Protein AF-A0A5J4PW24-F1 (afdb_monomer)

Foldseek 3Di:
DWDWDWDDDPQKIKIWIADPVVRDTPDIDMPPPDGDD

Mean predicted aligned error: 5.72 Å

Secondary structure (DSSP, 8-state):
-EEEEEEE-SS-EEEEEEETTT--EEEEEEE-SS---

pLDDT: mean 83.4, std 9.94, range [49.69, 92.0]

Nearest PDB structures (foldseek):
  6fxc-assembly1_AM  TM=7.816E-01  e=2.109E-01  Staphylococcus aureus
  8fn2-assembly1_Q  TM=8.299E-01  e=3.545E-01  Borreliella burgdorferi B31
  6o90-assembly1_P  TM=7.045E-01  e=1.524E-01  Enterococcus faecalis
  6o8z-assembly1_P  TM=7.182E-01  e=2.401E-01  Enterococcus faecalis
  6o8w-assembly1_P  TM=7.326E-01  e=2.917E-01  Enterococcus faecalis

Sequence (37 aa):
MFLLGYDIGSSSVKASLVNAETGKCVSSAFFPKAEAN

Organism: NCBI:txid433724

Structure (mmCIF, N/CA/C/O backbone):
data_AF-A0A5J4PW24-F1
#
_entry.id   AF-A0A5J4PW24-F1
#
loop_
_atom_site.group_PDB
_atom_site.id
_atom_site.type_symbol
_atom_site.label_atom_id
_atom_site.label_alt_id
_atom_site.label_comp_id
_atom_site.label_asym_id
_atom_site.label_entity_id
_atom_site.label_seq_id
_atom_site.pdbx_PDB_ins_code
_atom_site.Cartn_x
_atom_site.Cartn_y
_atom_site.Cartn_z
_atom_site.occupancy
_atom_site.B_iso_or_equiv
_atom_site.auth_seq_id
_atom_site.auth_comp_id
_atom_site.auth_asym_id
_atom_site.auth_atom_id
_atom_site.pdbx_PDB_model_num
ATOM 1 N N . MET A 1 1 ? -14.813 3.080 10.190 1.00 83.56 1 MET A N 1
ATOM 2 C CA . MET A 1 1 ? -14.322 4.207 9.338 1.00 83.56 1 MET A CA 1
ATOM 3 C C . MET A 1 1 ? -13.030 3.782 8.635 1.00 83.56 1 MET A C 1
ATOM 5 O O . MET A 1 1 ? -12.221 3.118 9.271 1.00 83.56 1 MET A O 1
ATOM 9 N N . PHE A 1 2 ? -12.808 4.138 7.363 1.00 86.12 2 PHE A N 1
ATOM 10 C CA . PHE A 1 2 ? -11.558 3.821 6.651 1.00 86.12 2 PHE A CA 1
ATOM 11 C C . PHE A 1 2 ? -10.782 5.092 6.302 1.00 86.12 2 PHE A C 1
ATOM 13 O O . PHE A 1 2 ? -11.359 6.072 5.840 1.00 86.12 2 PHE A O 1
ATOM 20 N N . LEU A 1 3 ? -9.476 5.058 6.539 1.00 88.31 3 LEU A N 1
ATOM 21 C CA . LEU A 1 3 ? -8.503 6.071 6.162 1.00 88.31 3 LEU A CA 1
ATOM 22 C C . LEU A 1 3 ? -7.809 5.620 4.881 1.00 88.31 3 LEU A C 1
ATOM 24 O O . LEU A 1 3 ? -7.426 4.458 4.748 1.00 88.31 3 LEU A O 1
ATOM 28 N N . LEU A 1 4 ? -7.628 6.548 3.952 1.00 88.31 4 LEU A N 1
ATOM 29 C CA . LEU A 1 4 ? -6.883 6.310 2.727 1.0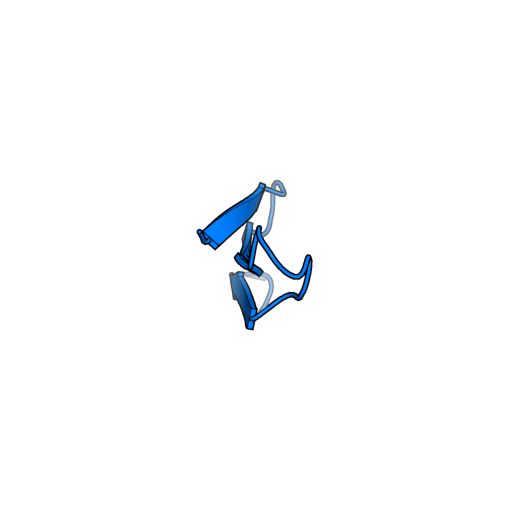0 88.31 4 LEU A CA 1
ATOM 30 C C . LEU A 1 4 ? -5.580 7.104 2.796 1.00 88.31 4 LEU A C 1
ATOM 32 O O . LEU A 1 4 ? -5.590 8.332 2.774 1.00 88.31 4 LEU A O 1
ATOM 36 N N . GLY A 1 5 ? -4.466 6.396 2.947 1.00 88.56 5 GLY A N 1
ATOM 37 C CA . GLY A 1 5 ? -3.128 6.970 2.931 1.00 88.56 5 GLY A CA 1
ATOM 38 C C . GLY A 1 5 ? -2.597 7.020 1.506 1.00 88.56 5 GL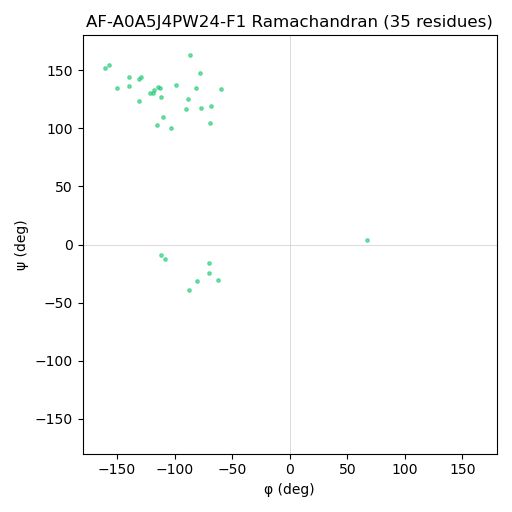Y A C 1
ATOM 39 O O . GLY A 1 5 ? -2.552 5.987 0.841 1.00 88.56 5 GLY A O 1
ATOM 40 N N . TYR A 1 6 ? -2.183 8.200 1.056 1.00 88.50 6 TYR A N 1
ATOM 41 C CA . TYR A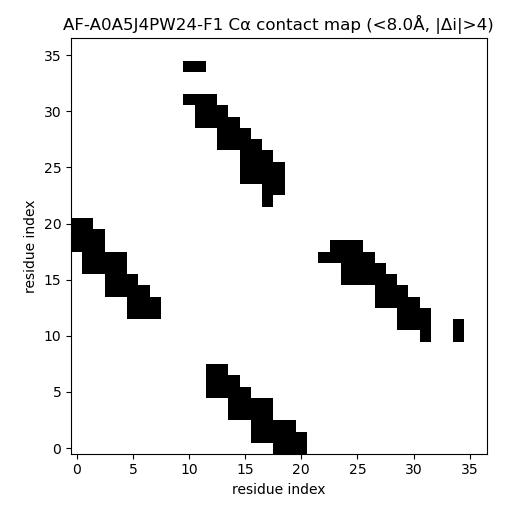 1 6 ? -1.489 8.390 -0.214 1.00 88.50 6 TYR A CA 1
ATOM 42 C C . TYR A 1 6 ? -0.049 8.815 0.051 1.00 88.50 6 TYR A C 1
ATOM 44 O O . TYR A 1 6 ? 0.204 9.777 0.770 1.00 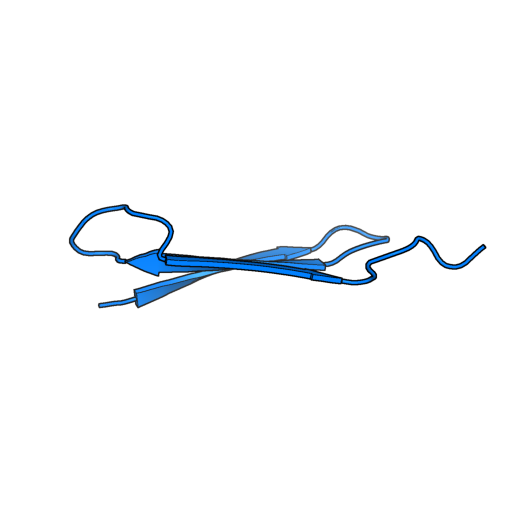88.50 6 TYR A O 1
ATOM 52 N N . ASP A 1 7 ? 0.876 8.083 -0.546 1.00 86.56 7 ASP A N 1
ATOM 53 C CA . ASP A 1 7 ? 2.313 8.316 -0.531 1.00 86.56 7 ASP A CA 1
ATOM 54 C C . ASP A 1 7 ? 2.718 8.631 -1.973 1.00 86.56 7 ASP A C 1
ATOM 56 O O . ASP A 1 7 ? 2.700 7.759 -2.843 1.00 86.56 7 ASP A O 1
ATOM 60 N N . ILE A 1 8 ? 2.943 9.918 -2.239 1.00 86.19 8 ILE A N 1
ATOM 61 C CA . ILE A 1 8 ? 3.237 10.448 -3.570 1.00 86.19 8 ILE A CA 1
ATOM 62 C C . ILE A 1 8 ? 4.735 10.734 -3.631 1.00 86.19 8 ILE A C 1
ATOM 64 O O . ILE A 1 8 ? 5.208 11.758 -3.138 1.00 86.19 8 ILE A O 1
ATOM 68 N N . GLY A 1 9 ? 5.471 9.818 -4.246 1.00 84.75 9 GLY A N 1
ATOM 69 C CA . GLY A 1 9 ? 6.842 10.025 -4.685 1.00 84.75 9 GLY A CA 1
ATOM 70 C C . GLY A 1 9 ? 6.888 10.641 -6.084 1.00 84.75 9 GLY A C 1
ATOM 71 O O . GLY A 1 9 ? 5.921 10.602 -6.843 1.00 84.75 9 GLY A O 1
ATOM 72 N N . SER A 1 10 ? 8.038 11.198 -6.457 1.00 82.81 10 SER A N 1
ATOM 73 C CA . SER A 1 10 ? 8.250 11.785 -7.789 1.00 82.81 10 SER A CA 1
ATOM 74 C C . SER A 1 10 ? 8.125 10.767 -8.929 1.00 82.81 10 SER A C 1
ATOM 76 O O . SER A 1 10 ? 7.717 11.129 -10.028 1.00 82.81 10 SER A O 1
ATOM 78 N N . SER A 1 11 ? 8.462 9.502 -8.668 1.00 82.19 11 SER A N 1
ATOM 79 C CA . SER A 1 11 ? 8.455 8.402 -9.641 1.00 82.19 11 SER A CA 1
ATOM 80 C C . SER A 1 11 ? 7.385 7.342 -9.374 1.00 82.19 11 SER A C 1
ATOM 82 O O . SER A 1 11 ? 7.170 6.459 -10.204 1.00 82.19 11 SER A O 1
ATOM 84 N N . SER A 1 12 ? 6.704 7.395 -8.226 1.00 82.00 12 SER A N 1
ATOM 85 C CA . SER A 1 12 ? 5.695 6.401 -7.861 1.00 82.00 12 SER A CA 1
ATOM 86 C C . SER A 1 12 ? 4.682 6.921 -6.852 1.00 82.00 12 SER A C 1
ATOM 88 O O . SER A 1 12 ? 4.947 7.812 -6.058 1.00 82.00 12 SER A O 1
ATOM 90 N N . VAL A 1 13 ? 3.500 6.322 -6.881 1.00 87.19 13 VAL A N 1
ATOM 91 C CA . VAL A 1 13 ? 2.378 6.568 -5.989 1.00 87.19 13 VAL A CA 1
ATOM 92 C C . VAL A 1 13 ? 2.029 5.265 -5.291 1.00 87.19 13 VAL A C 1
ATOM 94 O O . VAL A 1 13 ? 1.825 4.228 -5.925 1.00 87.19 13 VAL A O 1
ATOM 97 N N . LYS A 1 14 ? 1.907 5.311 -3.971 1.00 90.06 14 LYS A N 1
ATOM 98 C CA . LYS A 1 14 ? 1.396 4.210 -3.163 1.00 90.06 14 LYS A CA 1
ATOM 99 C C . LYS A 1 14 ?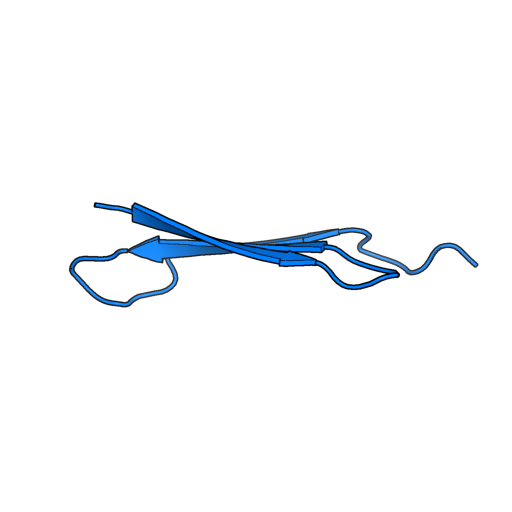 0.132 4.663 -2.444 1.00 90.06 14 LYS A C 1
ATOM 101 O O . LYS A 1 14 ? 0.105 5.710 -1.811 1.00 90.06 14 LYS A O 1
ATOM 106 N N . ALA A 1 15 ? -0.921 3.865 -2.538 1.00 90.56 15 ALA A N 1
ATOM 107 C CA . ALA A 1 15 ? -2.167 4.052 -1.814 1.00 90.56 15 ALA A CA 1
ATOM 108 C C . ALA A 1 15 ? -2.335 2.916 -0.801 1.00 90.56 15 ALA A C 1
ATOM 110 O O . ALA A 1 15 ? -2.111 1.753 -1.127 1.00 90.56 15 ALA A O 1
ATOM 111 N N . SER A 1 16 ? -2.723 3.236 0.429 1.00 91.56 16 SER A N 1
ATOM 112 C CA . SER A 1 16 ? -2.969 2.260 1.494 1.00 91.56 16 SER A CA 1
ATOM 113 C C . SER A 1 16 ? -4.314 2.536 2.151 1.00 91.56 16 SER A C 1
ATOM 115 O O . SER A 1 16 ? -4.558 3.629 2.648 1.00 91.56 16 SER A O 1
ATOM 117 N N . LEU A 1 17 ? -5.190 1.541 2.165 1.00 91.25 17 LEU A N 1
ATOM 118 C CA . LEU A 1 17 ? -6.465 1.566 2.861 1.00 91.25 17 LEU A CA 1
ATOM 119 C C . LEU A 1 17 ? -6.261 1.034 4.278 1.00 91.25 17 LEU A C 1
ATOM 121 O O . LEU A 1 17 ? -5.924 -0.134 4.467 1.00 91.25 17 LEU A O 1
ATOM 125 N N . VAL A 1 18 ? 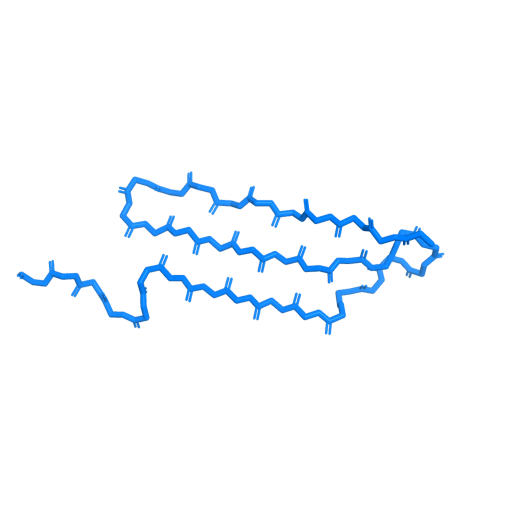-6.492 1.876 5.275 1.00 90.81 18 VAL A N 1
ATOM 126 C CA . VAL A 1 18 ? -6.313 1.556 6.692 1.00 90.81 18 VAL A CA 1
ATOM 127 C C . VAL A 1 18 ? -7.657 1.661 7.395 1.00 90.81 18 VAL A C 1
ATOM 129 O O . VAL A 1 18 ? -8.403 2.617 7.213 1.00 90.81 18 VAL A O 1
ATOM 132 N N . ASN A 1 19 ? -8.002 0.673 8.207 1.00 92.00 19 ASN A N 1
ATOM 133 C CA . ASN A 1 19 ? -9.183 0.745 9.049 1.00 92.00 19 ASN A CA 1
ATOM 134 C C . ASN A 1 19 ? -8.878 1.637 10.262 1.00 92.00 19 ASN A C 1
ATOM 136 O O . ASN A 1 19 ? -8.007 1.311 11.064 1.00 92.00 19 ASN A O 1
ATOM 140 N N . ALA A 1 20 ? -9.598 2.750 10.397 1.00 87.75 20 ALA A N 1
ATOM 141 C CA . ALA A 1 20 ? -9.363 3.750 11.436 1.00 87.75 20 ALA A CA 1
ATOM 142 C C . ALA A 1 20 ? -9.744 3.270 12.846 1.00 87.75 20 ALA A C 1
ATOM 144 O O . ALA A 1 20 ? -9.198 3.768 13.822 1.00 87.75 20 ALA A O 1
ATOM 145 N N . GLU A 1 21 ? -10.661 2.307 12.963 1.00 88.88 21 GLU A N 1
ATOM 146 C CA . GLU A 1 21 ? -11.089 1.770 14.264 1.00 88.88 21 GLU A CA 1
ATOM 147 C C . GLU A 1 21 ? -10.108 0.735 14.812 1.00 88.88 21 GLU A C 1
ATOM 149 O O . GLU A 1 21 ? -9.949 0.613 16.021 1.00 88.88 21 GLU A O 1
ATOM 154 N N . THR A 1 22 ? -9.438 -0.014 13.933 1.00 87.88 22 THR A N 1
ATOM 155 C CA . THR A 1 22 ? -8.517 -1.094 14.339 1.00 87.88 22 THR A CA 1
ATOM 156 C C . THR A 1 22 ? -7.046 -0.757 14.115 1.00 87.88 22 THR A C 1
ATOM 158 O O . THR A 1 22 ? -6.174 -1.501 14.553 1.00 87.88 22 THR A O 1
ATOM 161 N N . GLY A 1 23 ? -6.754 0.317 13.377 1.00 86.00 23 GLY A N 1
ATOM 162 C CA . GLY A 1 23 ? -5.408 0.664 12.922 1.00 86.00 23 GLY A CA 1
ATOM 163 C C . GLY A 1 23 ? -4.812 -0.320 11.908 1.00 86.00 23 GLY A C 1
ATOM 164 O O . GLY A 1 23 ? -3.654 -0.170 11.523 1.00 86.00 23 GLY A O 1
ATOM 165 N N . LYS A 1 24 ? -5.560 -1.340 11.459 1.00 88.19 24 LYS A N 1
ATOM 166 C CA . LYS A 1 24 ? -5.046 -2.345 10.520 1.00 88.19 24 LYS A CA 1
ATOM 167 C C . LYS A 1 24 ? -5.088 -1.851 9.081 1.00 88.19 24 LYS A C 1
ATOM 169 O O . LYS A 1 24 ? -6.117 -1.375 8.605 1.00 88.19 24 LYS A O 1
ATOM 174 N N . CYS A 1 25 ? -3.991 -2.067 8.361 1.00 86.44 25 CYS A N 1
ATOM 175 C CA . CYS A 1 25 ? -3.957 -1.929 6.911 1.00 86.44 25 CYS A CA 1
ATOM 176 C C . CYS A 1 25 ? -4.795 -3.048 6.275 1.00 86.44 25 CYS A C 1
ATOM 178 O O . CYS A 1 25 ? -4.533 -4.231 6.490 1.00 86.44 25 CYS A O 1
ATOM 180 N N . VAL A 1 26 ? -5.834 -2.657 5.545 1.00 89.69 26 VAL A N 1
ATOM 181 C CA . VAL A 1 26 ? -6.787 -3.542 4.864 1.00 89.69 26 VAL A CA 1
ATOM 182 C C . VAL A 1 26 ? -6.280 -3.897 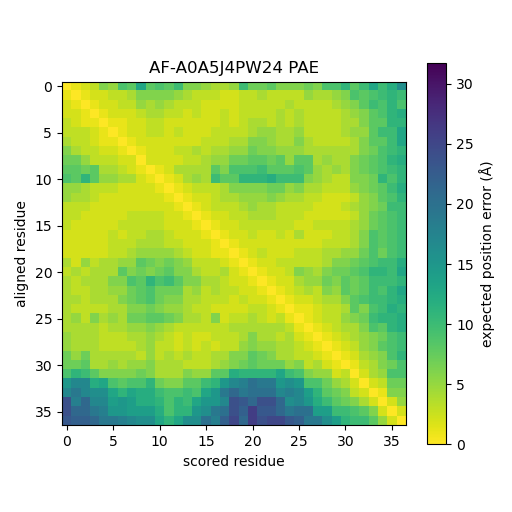3.472 1.00 89.69 26 VAL A C 1
ATOM 184 O O . VAL A 1 26 ? -6.437 -5.029 3.024 1.00 89.69 26 VAL A O 1
ATOM 187 N N . SER A 1 27 ? -5.677 -2.938 2.772 1.00 86.69 27 SER A N 1
ATOM 188 C CA . SER A 1 27 ? -5.133 -3.153 1.435 1.00 86.69 27 SER A CA 1
ATOM 189 C C . SER A 1 27 ? -4.121 -2.069 1.098 1.00 86.69 27 SER A C 1
ATOM 191 O O . SER A 1 27 ? -4.239 -0.946 1.579 1.00 86.69 27 SER A O 1
ATOM 193 N N . SER A 1 28 ? -3.148 -2.374 0.252 1.00 89.62 28 SER A N 1
ATOM 194 C CA . SER A 1 28 ? -2.260 -1.371 -0.322 1.00 89.62 28 SER A CA 1
ATOM 195 C C . SER A 1 28 ? -1.995 -1.676 -1.790 1.00 89.62 28 SER A C 1
ATOM 197 O O . SER A 1 28 ? -1.921 -2.831 -2.211 1.00 89.62 28 SER A O 1
ATOM 199 N N . ALA A 1 29 ? -1.886 -0.620 -2.583 1.00 87.62 29 ALA A N 1
ATOM 200 C CA . ALA A 1 29 ? -1.586 -0.663 -4.001 1.00 87.62 29 ALA A CA 1
ATOM 201 C C . ALA A 1 29 ? 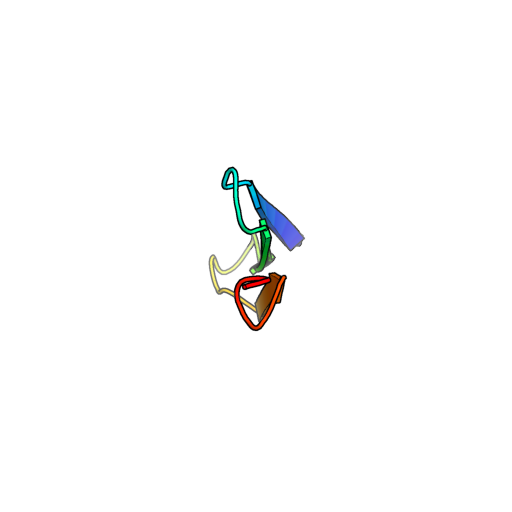-0.459 0.327 -4.288 1.00 87.62 29 ALA A C 1
ATOM 203 O O . ALA A 1 29 ? -0.404 1.404 -3.701 1.00 87.62 29 ALA A O 1
ATOM 204 N N . PHE A 1 30 ? 0.443 -0.029 -5.192 1.00 87.31 30 PHE A N 1
ATOM 205 C CA . PHE A 1 30 ? 1.518 0.851 -5.631 1.00 87.31 30 PHE A CA 1
ATOM 206 C C . PHE A 1 30 ? 1.539 0.909 -7.155 1.00 87.31 30 PHE A C 1
ATOM 208 O O . PHE A 1 30 ? 1.239 -0.086 -7.824 1.00 87.31 30 PHE A O 1
ATOM 215 N N . PHE A 1 31 ? 1.852 2.080 -7.693 1.00 82.00 31 PHE A N 1
ATOM 216 C CA . PHE A 1 31 ? 1.889 2.349 -9.120 1.00 82.00 31 PHE A CA 1
ATOM 217 C C . PHE A 1 31 ? 2.927 3.439 -9.427 1.00 82.00 31 PHE A C 1
ATOM 219 O O . PHE A 1 31 ? 2.922 4.452 -8.743 1.00 82.00 31 PHE A O 1
ATOM 226 N N . PRO A 1 32 ? 3.783 3.302 -10.450 1.00 75.56 32 PRO A N 1
ATOM 227 C CA . PRO A 1 32 ? 3.843 2.207 -11.405 1.00 75.56 32 PRO A CA 1
ATOM 228 C C . PRO A 1 32 ? 4.530 0.970 -10.804 1.00 75.56 32 PRO A C 1
ATOM 230 O O . PRO A 1 32 ? 5.398 1.066 -9.942 1.00 75.56 32 PRO A O 1
ATOM 233 N N . LYS A 1 33 ? 4.094 -0.225 -11.228 1.00 66.56 33 LYS A N 1
ATOM 234 C CA . LYS A 1 33 ? 4.633 -1.512 -10.740 1.00 66.56 33 LYS A CA 1
ATOM 235 C C . LYS A 1 33 ? 6.062 -1.801 -11.225 1.00 66.56 33 LYS A C 1
ATOM 237 O O . LYS A 1 33 ? 6.724 -2.675 -10.676 1.00 66.56 33 LYS A O 1
ATOM 242 N N . ALA A 1 34 ? 6.499 -1.068 -12.243 1.00 61.50 34 ALA A N 1
ATOM 243 C CA . ALA A 1 34 ? 7.841 -1.040 -12.799 1.00 61.50 34 ALA A CA 1
ATOM 244 C C . ALA A 1 34 ? 8.168 0.425 -13.116 1.00 61.50 34 ALA A C 1
ATOM 246 O O . ALA A 1 34 ? 7.303 1.131 -13.641 1.00 61.50 34 ALA A O 1
ATOM 247 N N . GLU A 1 35 ? 9.373 0.888 -12.781 1.00 62.16 35 GLU A N 1
ATOM 248 C CA . GLU A 1 35 ? 9.838 2.198 -13.239 1.00 62.16 35 GLU A CA 1
ATOM 249 C C . GLU A 1 35 ? 9.846 2.210 -14.772 1.00 62.16 35 GLU A C 1
ATOM 251 O O . GLU A 1 35 ? 10.258 1.241 -15.414 1.00 62.16 35 GLU A O 1
ATOM 256 N N . ALA A 1 36 ? 9.308 3.279 -15.359 1.00 60.81 36 ALA A N 1
ATOM 257 C CA . ALA A 1 36 ? 9.399 3.487 -16.794 1.00 60.81 36 ALA A CA 1
ATOM 258 C C . ALA A 1 36 ? 10.869 3.79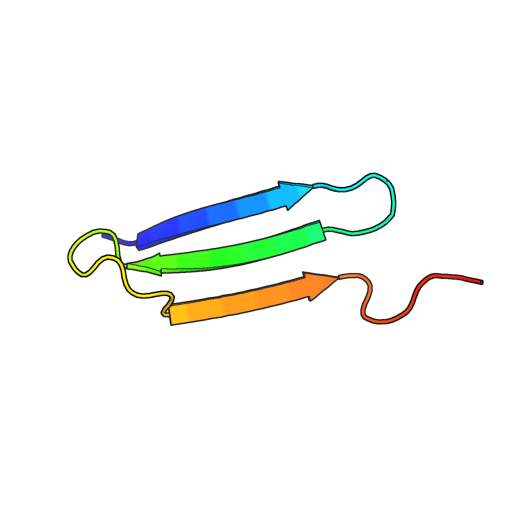7 -17.122 1.00 60.81 36 ALA A C 1
ATOM 260 O O . ALA A 1 36 ? 11.348 4.876 -16.778 1.00 60.81 36 ALA A O 1
ATOM 261 N N . ASN A 1 37 ? 11.567 2.812 -17.700 1.00 49.69 37 ASN A N 1
ATOM 262 C CA . ASN A 1 37 ? 12.906 2.973 -18.280 1.00 49.69 37 ASN A CA 1
ATOM 263 C C . ASN A 1 37 ? 12.898 3.964 -19.447 1.00 49.69 37 ASN A C 1
ATOM 265 O O . ASN A 1 37 ? 11.896 3.972 -20.201 1.00 49.69 37 ASN A O 1
#

Radius of gyration: 11.79 Å; Cα contacts (8 Å, |Δi|>4): 62; chains: 1; bounding box: 27×15×33 Å

Solvent-accessible surface area (backbone atoms only — not comparable to full-atom values): 2339 Å² total; per-residue (Å²): 105,77,42,78,47,77,47,82,53,99,82,36,39,34,42,33,38,27,33,66,83,76,70,44,74,77,46,74,50,64,41,61,88,60,82,86,126